Protein AF-A0A397BB86-F1 (afdb_monomer_lite)

Structure (mmCIF, N/CA/C/O backbone):
data_AF-A0A397BB86-F1
#
_entry.id   AF-A0A397BB86-F1
#
loop_
_atom_site.group_PDB
_atom_site.id
_atom_site.type_symbol
_atom_site.label_atom_id
_atom_site.label_alt_id
_atom_site.label_comp_id
_atom_site.label_asym_id
_atom_site.label_entity_id
_atom_site.label_seq_id
_atom_site.pdbx_PDB_ins_code
_atom_site.Cartn_x
_atom_site.Cartn_y
_atom_site.Cartn_z
_atom_site.occupancy
_atom_site.B_iso_or_equiv
_atom_site.auth_seq_id
_atom_site.auth_comp_id
_atom_site.auth_asym_id
_atom_site.auth_atom_id
_atom_site.pdbx_PDB_model_num
ATOM 1 N N . MET A 1 1 ? 44.574 -25.340 -73.196 1.00 42.59 1 MET A N 1
ATOM 2 C CA . MET A 1 1 ? 44.437 -25.210 -71.730 1.00 42.59 1 MET A CA 1
ATOM 3 C C . MET A 1 1 ? 42.961 -25.034 -71.406 1.00 42.59 1 MET A C 1
ATOM 5 O O . MET A 1 1 ? 42.407 -23.992 -71.720 1.00 42.59 1 MET A O 1
ATOM 9 N N . TYR A 1 2 ? 42.306 -26.073 -70.888 1.00 36.84 2 TYR A N 1
ATOM 10 C CA . TYR A 1 2 ? 40.898 -26.027 -70.477 1.00 36.84 2 TYR A CA 1
ATOM 11 C C . TYR A 1 2 ? 40.820 -25.568 -69.016 1.00 36.84 2 TYR A C 1
ATOM 13 O O . TYR A 1 2 ? 41.319 -26.263 -68.137 1.00 36.84 2 TYR A O 1
ATOM 21 N N . THR A 1 3 ? 40.206 -24.417 -68.745 1.00 44.78 3 THR A N 1
ATOM 22 C CA . THR A 1 3 ? 39.906 -23.961 -67.380 1.00 44.78 3 THR A CA 1
ATOM 23 C C . THR A 1 3 ? 38.443 -24.267 -67.056 1.00 44.78 3 THR A C 1
ATOM 25 O O . THR A 1 3 ? 37.515 -23.666 -67.595 1.00 44.78 3 THR A O 1
ATOM 28 N N . ALA A 1 4 ? 38.221 -25.256 -66.189 1.00 43.72 4 ALA A N 1
ATOM 29 C CA . ALA A 1 4 ? 36.898 -25.602 -65.682 1.00 43.72 4 ALA A CA 1
ATOM 30 C C . ALA A 1 4 ? 36.448 -24.569 -64.633 1.00 43.72 4 ALA A C 1
ATOM 32 O O . ALA A 1 4 ? 37.159 -24.309 -63.664 1.00 43.72 4 ALA A O 1
ATOM 33 N N . LYS A 1 5 ? 35.259 -23.982 -64.815 1.00 49.78 5 LYS A N 1
ATOM 34 C CA . LYS A 1 5 ? 34.621 -23.120 -63.806 1.00 49.78 5 LYS A CA 1
ATOM 35 C C . LYS A 1 5 ? 34.017 -23.986 -62.687 1.00 49.78 5 LYS A C 1
ATOM 37 O O . LYS A 1 5 ? 33.383 -24.998 -63.002 1.00 49.78 5 LYS A O 1
ATOM 42 N N . PRO A 1 6 ? 34.152 -23.609 -61.404 1.00 44.03 6 PRO A N 1
ATOM 43 C CA . PRO A 1 6 ? 33.577 -24.379 -60.310 1.00 44.03 6 PRO A CA 1
ATOM 44 C C . PRO A 1 6 ? 32.048 -24.243 -60.308 1.00 44.03 6 PRO A C 1
ATOM 46 O O . PRO A 1 6 ? 31.503 -23.140 -60.342 1.00 44.03 6 PRO A O 1
ATOM 49 N N . LYS A 1 7 ? 31.347 -25.382 -60.276 1.00 45.34 7 LYS A N 1
ATOM 50 C CA . LYS A 1 7 ? 29.895 -25.450 -60.073 1.00 45.34 7 LYS A CA 1
ATOM 51 C C . LYS A 1 7 ? 29.595 -25.142 -58.608 1.00 45.34 7 LYS A C 1
ATOM 53 O O . LYS A 1 7 ? 29.830 -25.979 -57.741 1.00 45.34 7 LYS A O 1
ATOM 58 N N . THR A 1 8 ? 29.051 -23.963 -58.336 1.00 48.56 8 THR A N 1
ATOM 59 C CA . THR A 1 8 ? 28.460 -23.617 -57.042 1.00 48.56 8 THR A CA 1
ATOM 60 C C . THR A 1 8 ? 27.255 -24.524 -56.798 1.00 48.56 8 THR A C 1
ATOM 62 O O . THR A 1 8 ? 26.220 -24.426 -57.456 1.00 48.56 8 THR A O 1
ATOM 65 N N . THR A 1 9 ? 27.405 -25.470 -55.879 1.00 45.84 9 THR A N 1
ATOM 66 C CA . THR A 1 9 ? 26.379 -26.437 -55.498 1.00 45.84 9 THR A CA 1
ATOM 67 C C . THR A 1 9 ? 25.224 -25.720 -54.794 1.00 45.84 9 THR A C 1
ATOM 69 O O . THR A 1 9 ? 25.361 -25.244 -53.669 1.00 45.84 9 THR A O 1
ATOM 72 N N . LEU A 1 10 ? 24.045 -25.718 -55.423 1.00 49.28 10 LEU A N 1
ATOM 73 C CA . LEU A 1 10 ? 22.768 -25.224 -54.874 1.00 49.28 10 LEU A CA 1
ATOM 74 C C . LEU A 1 10 ? 22.365 -25.878 -53.531 1.00 49.28 10 LEU A C 1
ATOM 76 O O . LEU A 1 10 ? 21.485 -25.374 -52.840 1.00 49.28 10 LEU A O 1
ATOM 80 N N . LYS A 1 11 ? 23.046 -26.955 -53.117 1.00 44.28 11 LYS A N 1
ATOM 81 C CA . LYS A 1 11 ? 22.874 -27.608 -51.809 1.00 44.28 11 LYS A CA 1
ATOM 82 C C . LYS A 1 11 ? 23.417 -26.801 -50.622 1.00 44.28 11 LYS A C 1
ATOM 84 O O . LYS A 1 11 ? 22.977 -27.039 -49.505 1.00 44.28 11 LYS A O 1
ATOM 89 N N . ALA A 1 12 ? 24.319 -25.838 -50.831 1.00 43.50 12 ALA A N 1
ATOM 90 C CA . ALA A 1 12 ? 24.853 -25.019 -49.735 1.00 43.50 12 ALA A CA 1
ATOM 91 C C . ALA A 1 12 ? 23.898 -23.893 -49.295 1.00 43.50 12 ALA A C 1
ATOM 93 O O . ALA A 1 12 ? 24.004 -23.403 -48.175 1.00 43.50 12 ALA A O 1
ATOM 94 N N . LYS A 1 13 ? 22.934 -23.503 -50.143 1.00 41.81 13 LYS A N 1
ATOM 95 C CA . LYS A 1 13 ? 21.997 -22.406 -49.846 1.00 41.81 13 LYS A CA 1
ATOM 96 C C . LYS A 1 13 ? 20.722 -22.863 -49.122 1.00 41.81 13 LYS A C 1
ATOM 98 O O . LYS A 1 13 ? 20.040 -22.041 -48.534 1.00 41.81 13 LYS A O 1
ATOM 103 N N . GLN A 1 14 ? 20.426 -24.166 -49.109 1.00 43.59 14 GLN A N 1
ATOM 104 C CA . GLN A 1 14 ? 19.263 -24.732 -48.404 1.00 43.59 14 GLN A CA 1
ATOM 105 C C . GLN A 1 14 ? 19.562 -25.184 -46.963 1.00 43.59 14 GLN A C 1
ATOM 107 O O . GLN A 1 14 ? 18.646 -25.575 -46.249 1.00 43.59 14 GLN A O 1
ATOM 112 N N . ALA A 1 15 ? 20.816 -25.096 -46.506 1.00 43.72 15 ALA A N 1
ATOM 113 C CA . ALA A 1 15 ? 21.206 -25.457 -45.139 1.00 43.72 15 ALA A CA 1
ATOM 114 C C . ALA A 1 15 ? 21.303 -24.256 -44.173 1.00 43.72 15 ALA A C 1
ATOM 116 O O . ALA A 1 15 ? 21.580 -24.453 -42.995 1.00 43.72 15 ALA A O 1
ATOM 117 N N . GLN A 1 16 ? 21.072 -23.021 -44.641 1.00 44.22 16 GLN A N 1
ATOM 118 C CA . GLN A 1 16 ? 21.147 -21.811 -43.803 1.00 44.22 16 GLN A CA 1
ATOM 119 C C . GLN A 1 16 ? 19.784 -21.228 -43.386 1.00 44.22 16 GLN A C 1
ATOM 121 O O . GLN A 1 16 ? 19.751 -20.376 -42.505 1.00 44.22 16 GLN A O 1
ATOM 126 N N . ASP A 1 17 ? 18.662 -21.731 -43.913 1.00 46.12 17 ASP A N 1
ATOM 127 C CA . ASP A 1 17 ? 17.316 -21.259 -43.530 1.00 46.12 17 ASP A CA 1
ATOM 128 C C . ASP A 1 17 ? 16.639 -22.096 -42.425 1.00 46.12 17 ASP A C 1
ATOM 130 O O . ASP A 1 17 ? 15.528 -21.790 -41.994 1.00 46.12 17 ASP A O 1
ATOM 134 N N . ALA A 1 18 ? 17.310 -23.125 -41.900 1.00 46.81 18 ALA A N 1
ATOM 135 C CA . ALA A 1 18 ? 16.743 -24.053 -40.919 1.00 46.81 18 ALA A CA 1
ATOM 136 C C . ALA A 1 18 ? 17.468 -24.020 -39.563 1.00 46.81 18 ALA A C 1
ATOM 138 O O . ALA A 1 18 ? 17.814 -25.059 -39.016 1.00 46.81 18 ALA A O 1
ATOM 139 N N . ALA A 1 19 ? 17.699 -22.830 -39.001 1.00 47.78 19 ALA A N 1
ATOM 140 C CA . ALA A 1 19 ? 18.031 -22.686 -37.578 1.00 47.78 19 ALA A CA 1
ATOM 141 C C . ALA A 1 19 ? 17.714 -21.282 -37.033 1.00 47.78 19 ALA A C 1
ATOM 143 O O . ALA A 1 19 ? 18.509 -20.688 -36.309 1.00 47.78 19 ALA A O 1
ATOM 144 N N . LYS A 1 20 ? 16.521 -20.736 -37.313 1.00 48.28 20 LYS A N 1
ATOM 145 C CA . LYS A 1 20 ? 15.949 -19.751 -36.382 1.00 48.28 20 LYS A CA 1
ATOM 146 C C . LYS A 1 20 ? 15.521 -20.522 -35.138 1.00 48.28 20 LYS A C 1
ATOM 148 O O . LYS A 1 20 ? 14.377 -20.960 -35.040 1.00 48.28 20 LYS A O 1
ATOM 153 N N . VAL A 1 21 ? 16.453 -20.726 -34.205 1.00 51.69 21 VAL A N 1
ATOM 154 C CA . VAL A 1 21 ? 16.103 -21.082 -32.829 1.00 51.69 21 VAL A CA 1
ATOM 155 C C . VAL A 1 21 ? 15.110 -20.014 -32.389 1.00 51.69 21 VAL A C 1
ATOM 157 O O . VAL A 1 21 ? 15.467 -18.842 -32.279 1.00 51.69 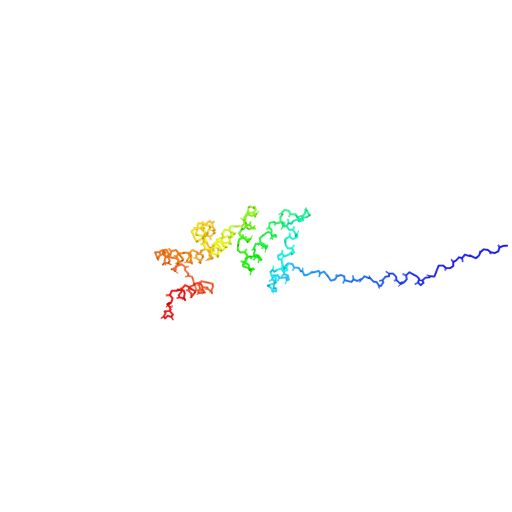21 VAL A O 1
ATOM 160 N N . LYS A 1 22 ? 13.835 -20.387 -32.234 1.00 52.50 22 LYS A N 1
ATOM 161 C CA . LYS A 1 22 ? 12.849 -19.523 -31.588 1.00 52.50 22 LYS A CA 1
ATOM 162 C C . LYS A 1 22 ? 13.363 -19.318 -30.171 1.00 52.50 22 LYS A C 1
ATOM 164 O O . LYS A 1 22 ? 13.133 -20.164 -29.311 1.00 52.50 22 LYS A O 1
ATOM 169 N N . VAL A 1 23 ? 14.104 -18.235 -29.947 1.00 56.56 23 VAL A N 1
ATOM 170 C CA . VAL A 1 23 ? 14.410 -17.760 -28.604 1.00 56.56 23 VAL A CA 1
ATOM 171 C C . VAL A 1 23 ? 13.047 -17.557 -27.963 1.00 56.56 23 VAL A C 1
ATOM 173 O O . VAL A 1 23 ? 12.282 -16.691 -28.392 1.00 56.56 23 VAL A O 1
ATOM 176 N N . LYS A 1 24 ? 12.679 -18.438 -27.026 1.00 60.72 24 LYS A N 1
ATOM 177 C CA . LYS A 1 24 ? 11.479 -18.233 -26.219 1.00 60.72 24 LYS A CA 1
ATOM 178 C C . LYS A 1 24 ? 11.674 -16.879 -25.555 1.00 60.72 24 LYS A C 1
ATOM 180 O O . LYS A 1 24 ? 12.615 -16.708 -24.783 1.00 60.72 24 LYS A O 1
ATOM 185 N N . LYS A 1 25 ? 10.834 -15.912 -25.924 1.00 75.56 25 LYS A N 1
ATOM 186 C CA . LYS A 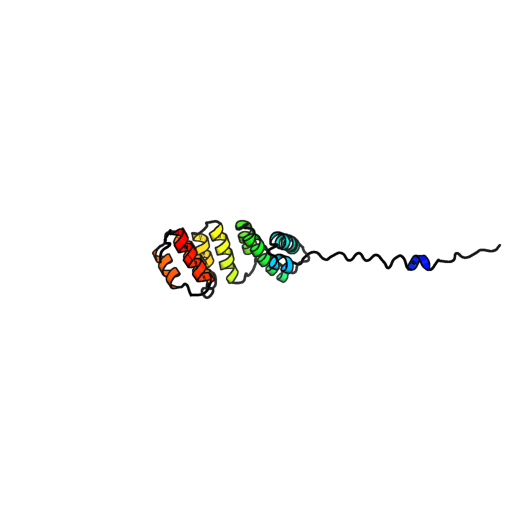1 25 ? 10.785 -14.623 -25.240 1.00 75.56 25 LYS A CA 1
ATOM 187 C C . LYS A 1 25 ? 10.551 -14.941 -23.758 1.00 75.56 25 LYS A C 1
ATOM 189 O O . LYS A 1 25 ? 9.719 -15.800 -23.459 1.00 75.56 25 LYS A O 1
ATOM 194 N N . GLY A 1 26 ? 11.358 -14.357 -22.871 1.00 81.81 26 GLY A N 1
ATOM 195 C CA . GLY A 1 26 ? 11.173 -14.515 -21.425 1.00 81.81 26 GLY A CA 1
ATOM 196 C C . GLY A 1 26 ? 9.764 -14.077 -20.997 1.00 81.81 26 GLY A C 1
ATOM 197 O O . GLY A 1 26 ? 9.080 -13.425 -21.794 1.00 81.81 26 GLY A O 1
ATOM 198 N N . PRO A 1 27 ? 9.318 -14.442 -19.781 1.00 91.88 27 PRO A N 1
ATOM 199 C CA . PRO A 1 27 ? 7.985 -14.076 -19.310 1.00 91.88 27 PRO A CA 1
ATOM 200 C C . PRO A 1 27 ? 7.811 -12.553 -19.278 1.00 91.88 27 PRO A C 1
ATOM 202 O O . PRO A 1 27 ? 8.779 -11.823 -19.051 1.00 91.88 27 PRO A O 1
ATOM 205 N N . SER A 1 28 ? 6.588 -12.073 -19.503 1.00 94.62 28 SER A N 1
ATOM 206 C CA . SER A 1 28 ? 6.270 -10.648 -19.334 1.00 94.62 28 SER A CA 1
ATOM 207 C C . SER A 1 28 ? 6.059 -10.285 -17.858 1.00 94.62 28 SER A C 1
ATOM 209 O O . SER A 1 28 ? 5.865 -11.159 -17.008 1.00 94.62 28 SER A O 1
ATOM 211 N N . VAL A 1 29 ? 6.064 -8.985 -17.541 1.00 95.94 29 VAL A N 1
ATOM 212 C CA . VAL A 1 29 ? 5.756 -8.503 -16.183 1.00 95.94 29 VAL A CA 1
ATOM 213 C C . VAL A 1 29 ? 4.344 -8.931 -15.780 1.00 95.94 29 VAL A C 1
ATOM 215 O O . VAL A 1 29 ? 4.145 -9.449 -14.685 1.00 95.94 29 VAL A O 1
ATOM 218 N N . GLU A 1 30 ? 3.375 -8.785 -16.680 1.00 96.44 30 GLU A N 1
ATOM 219 C CA . GLU A 1 30 ? 1.974 -9.154 -16.471 1.00 96.44 30 GLU A CA 1
ATOM 220 C C . GLU A 1 30 ? 1.820 -10.658 -16.226 1.00 96.44 30 GLU A C 1
ATOM 222 O O . GLU A 1 30 ? 1.097 -11.063 -15.318 1.00 96.44 30 GLU A O 1
ATOM 227 N N . GLU A 1 31 ? 2.534 -11.498 -16.984 1.00 97.06 31 GLU A N 1
ATOM 228 C CA . GLU A 1 31 ? 2.541 -12.952 -16.787 1.00 97.06 31 GLU A CA 1
ATOM 229 C C . GLU A 1 31 ? 3.153 -13.351 -15.440 1.00 97.06 31 GLU A C 1
ATOM 231 O O . GLU A 1 31 ? 2.702 -14.307 -14.802 1.00 97.06 31 GLU A O 1
ATOM 236 N N . CYS A 1 32 ? 4.194 -12.647 -14.992 1.00 97.81 32 CYS A N 1
ATOM 237 C CA . CYS A 1 32 ? 4.770 -12.845 -13.668 1.00 97.81 32 CYS A CA 1
ATOM 238 C C . CYS A 1 32 ? 3.783 -12.427 -12.568 1.00 97.81 32 CYS A C 1
ATOM 240 O O . CYS A 1 32 ? 3.483 -13.237 -11.690 1.00 97.81 32 CYS A O 1
ATOM 242 N N . VAL A 1 33 ? 3.193 -11.230 -12.650 1.00 97.31 33 VAL A N 1
ATOM 243 C CA . VAL A 1 33 ? 2.214 -10.733 -11.666 1.00 97.31 33 VAL A CA 1
ATOM 244 C C . VAL A 1 33 ? 0.975 -11.632 -11.598 1.00 97.31 33 VAL A C 1
ATOM 246 O O . VAL A 1 33 ? 0.556 -12.008 -10.503 1.00 97.31 33 VAL A O 1
ATOM 249 N N . ALA A 1 34 ? 0.429 -12.062 -12.740 1.00 97.19 34 ALA A N 1
ATOM 250 C CA . ALA A 1 34 ? -0.731 -12.955 -12.794 1.00 97.19 34 ALA A CA 1
ATOM 251 C C . ALA A 1 34 ? -0.472 -14.303 -12.097 1.00 97.19 34 ALA A C 1
ATOM 253 O O . ALA A 1 34 ? -1.370 -14.872 -11.476 1.00 97.19 34 ALA A O 1
ATOM 254 N N . ARG A 1 35 ? 0.771 -14.797 -12.153 1.00 97.25 35 ARG A N 1
ATOM 255 C CA . ARG A 1 35 ? 1.213 -16.026 -11.473 1.00 97.25 35 ARG A CA 1
ATOM 256 C C . ARG A 1 35 ? 1.734 -15.784 -10.053 1.00 97.25 35 ARG A C 1
ATOM 258 O O . ARG A 1 35 ? 2.192 -16.733 -9.423 1.00 97.25 35 ARG A O 1
ATOM 265 N N . ARG A 1 36 ? 1.665 -14.544 -9.547 1.00 97.75 36 ARG A N 1
ATOM 266 C CA . ARG A 1 36 ? 2.255 -14.104 -8.266 1.00 97.75 36 ARG A CA 1
ATOM 267 C C . ARG A 1 36 ? 3.767 -14.345 -8.170 1.00 97.75 36 ARG A C 1
ATOM 269 O O . ARG A 1 36 ? 4.322 -14.439 -7.079 1.00 97.75 36 ARG A O 1
ATOM 276 N N . ASP A 1 37 ? 4.439 -14.420 -9.312 1.00 98.12 37 ASP A N 1
ATOM 277 C CA . ASP A 1 37 ? 5.894 -14.463 -9.428 1.00 98.12 37 ASP A CA 1
ATOM 278 C C . ASP A 1 37 ? 6.453 -13.037 -9.314 1.00 98.12 37 ASP A C 1
ATOM 280 O O . ASP A 1 37 ? 6.918 -12.426 -10.279 1.00 98.12 37 ASP A O 1
ATOM 284 N N . PHE A 1 38 ? 6.343 -12.466 -8.113 1.00 98.44 38 PHE A N 1
ATOM 285 C CA . PHE A 1 38 ? 6.772 -11.092 -7.848 1.00 98.44 38 PHE A CA 1
ATOM 286 C C . PHE A 1 38 ? 8.292 -10.928 -7.944 1.00 98.44 38 PHE A C 1
ATOM 288 O O . PHE A 1 38 ? 8.760 -9.848 -8.288 1.00 98.44 38 PHE A O 1
ATOM 295 N N . THR A 1 39 ? 9.065 -11.994 -7.712 1.00 98.38 39 THR A N 1
ATOM 296 C CA . THR A 1 39 ? 10.523 -11.996 -7.901 1.00 98.38 39 THR A CA 1
ATOM 297 C C . THR A 1 39 ? 10.885 -11.850 -9.378 1.00 98.38 39 THR A C 1
ATOM 299 O O . THR A 1 39 ? 11.726 -11.016 -9.725 1.00 98.38 39 THR A O 1
ATOM 302 N N . GLY A 1 40 ? 10.234 -12.615 -10.263 1.00 97.94 40 GLY A N 1
ATOM 303 C CA . GLY A 1 40 ? 10.423 -12.494 -11.707 1.00 97.94 40 GLY A CA 1
ATOM 304 C C . GLY A 1 40 ? 9.995 -11.121 -12.229 1.00 97.94 40 GLY A C 1
ATOM 305 O O . GLY A 1 40 ? 10.768 -10.463 -12.926 1.00 97.94 40 GLY A O 1
ATOM 306 N N . ALA A 1 41 ? 8.813 -10.643 -11.820 1.00 98.38 41 ALA A N 1
ATOM 307 C CA . ALA A 1 41 ? 8.319 -9.315 -12.193 1.00 98.38 41 ALA A CA 1
ATOM 308 C C . ALA A 1 41 ? 9.266 -8.196 -11.729 1.00 98.38 41 ALA A C 1
ATOM 310 O O . ALA A 1 41 ? 9.651 -7.350 -12.536 1.00 98.38 41 ALA A O 1
ATOM 311 N N . ALA A 1 42 ? 9.694 -8.219 -10.461 1.00 98.31 42 ALA A N 1
ATOM 312 C CA . ALA A 1 42 ? 10.628 -7.238 -9.915 1.00 98.31 42 ALA A CA 1
ATOM 313 C C . ALA A 1 42 ? 11.954 -7.228 -10.683 1.00 98.31 42 ALA A C 1
ATOM 315 O O . ALA A 1 42 ? 12.450 -6.158 -11.008 1.00 98.31 42 ALA A O 1
ATOM 316 N N . THR A 1 43 ? 12.494 -8.395 -11.043 1.00 97.62 43 THR A N 1
ATOM 317 C CA . THR A 1 43 ? 13.757 -8.491 -11.797 1.00 97.62 43 THR A CA 1
ATOM 318 C C . THR A 1 43 ? 13.664 -7.792 -13.158 1.00 97.62 43 THR A C 1
ATOM 320 O O . THR A 1 43 ? 14.557 -7.034 -13.537 1.00 97.62 43 THR A O 1
ATOM 323 N N . ILE A 1 44 ? 12.565 -8.013 -13.888 1.00 96.44 44 ILE A N 1
ATOM 324 C CA . ILE A 1 44 ? 12.325 -7.372 -15.190 1.00 96.44 44 ILE A CA 1
ATOM 325 C C . ILE A 1 44 ? 12.157 -5.857 -15.013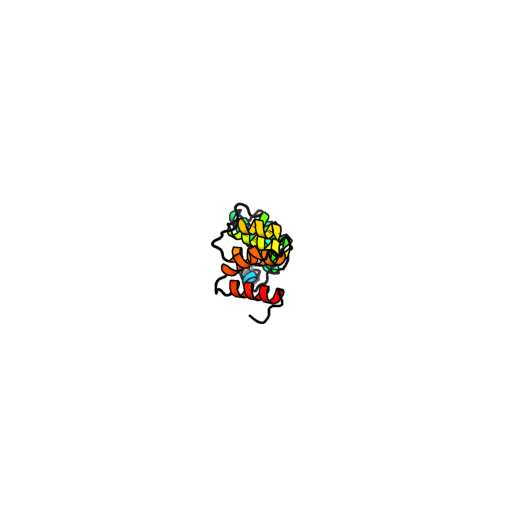 1.00 96.44 44 ILE A C 1
ATOM 327 O O . ILE A 1 44 ? 12.744 -5.068 -15.752 1.00 96.44 44 ILE A O 1
ATOM 331 N N . LEU A 1 45 ? 11.382 -5.439 -14.011 1.00 97.31 45 LEU A N 1
ATOM 332 C CA . LEU A 1 45 ? 11.108 -4.029 -13.743 1.00 97.31 45 LEU A CA 1
ATOM 333 C C . LEU A 1 45 ? 12.352 -3.268 -13.267 1.00 97.31 45 LEU A C 1
ATOM 335 O O . LEU A 1 45 ? 12.576 -2.151 -13.723 1.00 97.31 45 LEU A O 1
ATOM 339 N N . GLU A 1 46 ? 13.194 -3.865 -12.420 1.00 97.00 46 GLU A N 1
ATOM 340 C CA . GLU A 1 46 ? 14.480 -3.291 -12.000 1.00 97.00 46 GLU A CA 1
ATOM 341 C C . GLU A 1 46 ? 15.384 -3.013 -13.205 1.00 97.00 46 GLU A C 1
ATOM 343 O O . GLU A 1 46 ? 16.021 -1.959 -13.267 1.00 97.00 46 GLU A O 1
ATOM 348 N N . PHE A 1 47 ? 15.430 -3.938 -14.170 1.00 95.62 47 PHE A N 1
ATOM 349 C CA . PHE A 1 47 ? 16.167 -3.739 -15.415 1.00 95.62 47 PHE A CA 1
ATOM 350 C C . PHE A 1 47 ? 15.576 -2.584 -16.231 1.00 95.62 47 PHE A C 1
ATOM 352 O O . PHE A 1 47 ? 16.308 -1.680 -16.633 1.00 95.62 47 PHE A O 1
ATOM 359 N N . ASN A 1 48 ? 14.252 -2.563 -16.411 1.00 94.62 48 ASN A N 1
ATOM 360 C CA . ASN A 1 48 ? 13.584 -1.508 -17.170 1.00 94.62 48 ASN A CA 1
ATOM 361 C C . ASN A 1 48 ? 13.785 -0.122 -16.531 1.00 94.62 48 ASN A C 1
ATOM 363 O O . ASN A 1 48 ? 14.071 0.839 -17.235 1.00 94.62 48 ASN A O 1
ATOM 367 N N . VAL A 1 49 ? 13.687 0.009 -15.205 1.00 94.81 49 VAL A N 1
ATOM 368 C CA . VAL A 1 49 ? 13.854 1.295 -14.495 1.00 94.81 49 VAL A CA 1
ATOM 369 C C . VAL A 1 49 ? 15.274 1.861 -14.635 1.00 94.81 49 VAL A C 1
ATOM 371 O O . VAL A 1 49 ? 15.443 3.085 -14.652 1.00 94.81 49 VAL A O 1
ATOM 374 N N . LYS A 1 50 ? 16.283 0.983 -14.734 1.00 93.62 50 LYS A N 1
ATOM 375 C CA . LYS A 1 50 ? 17.704 1.343 -14.879 1.00 93.62 50 LYS A CA 1
ATOM 376 C C . LYS A 1 50 ? 18.143 1.574 -16.325 1.00 93.62 50 LYS A C 1
ATOM 378 O O . LYS A 1 50 ? 19.215 2.129 -16.529 1.00 93.62 50 LYS A O 1
ATOM 383 N N . SER A 1 51 ? 17.367 1.121 -17.305 1.00 92.75 51 SER A N 1
ATOM 384 C CA . SER A 1 51 ? 17.690 1.299 -18.720 1.00 92.75 51 SER A CA 1
ATOM 385 C C . SER A 1 51 ? 17.473 2.750 -19.156 1.00 92.75 51 SER A C 1
ATOM 387 O O . SER A 1 51 ? 16.402 3.315 -18.922 1.00 92.75 51 SER A O 1
ATOM 389 N N . ASP A 1 52 ? 18.466 3.323 -19.840 1.00 88.50 52 ASP A N 1
ATOM 390 C CA . ASP A 1 52 ? 18.384 4.667 -20.432 1.00 88.50 52 ASP A CA 1
ATOM 391 C C . ASP A 1 52 ? 17.375 4.742 -21.596 1.00 88.50 52 ASP A C 1
ATOM 393 O O . ASP A 1 52 ? 16.911 5.827 -21.945 1.00 88.50 52 ASP A O 1
ATOM 397 N N . ASP A 1 53 ? 16.986 3.594 -22.162 1.00 88.00 53 ASP A N 1
ATOM 398 C CA . ASP A 1 53 ? 16.023 3.501 -23.266 1.00 88.00 53 ASP A CA 1
ATOM 399 C C . ASP A 1 53 ? 14.557 3.571 -22.792 1.00 88.00 53 ASP A C 1
ATOM 401 O O . ASP A 1 53 ? 13.632 3.674 -23.605 1.00 88.00 53 ASP A O 1
ATOM 405 N N . THR A 1 54 ? 14.312 3.507 -21.480 1.00 87.88 54 THR A N 1
ATOM 406 C CA . THR A 1 54 ? 12.959 3.539 -20.916 1.00 87.88 54 THR A CA 1
ATOM 407 C C . THR A 1 54 ? 12.409 4.960 -20.916 1.00 87.88 54 THR A C 1
ATOM 409 O O . THR A 1 54 ? 12.947 5.862 -20.271 1.00 87.88 54 THR A O 1
ATOM 412 N N . LYS A 1 55 ? 11.273 5.156 -21.595 1.00 88.62 55 LYS A N 1
ATOM 413 C CA . LYS A 1 55 ? 10.569 6.444 -21.624 1.00 88.62 55 LYS A CA 1
ATOM 414 C C . LYS A 1 55 ? 10.163 6.878 -20.218 1.00 88.62 55 LYS A C 1
ATOM 416 O O . LYS A 1 55 ? 9.891 6.051 -19.349 1.00 88.62 55 LYS A O 1
ATOM 421 N N . VAL A 1 56 ? 10.070 8.187 -19.996 1.00 82.50 56 VAL A N 1
ATOM 422 C CA . VAL A 1 56 ? 9.740 8.752 -18.676 1.00 82.50 56 VAL A CA 1
ATOM 423 C C . VAL A 1 56 ? 8.363 8.286 -18.196 1.00 82.50 56 VAL A C 1
ATOM 425 O O . VAL A 1 56 ? 8.202 7.946 -17.022 1.00 82.50 56 VAL A O 1
ATOM 428 N N . GLU A 1 57 ? 7.387 8.224 -19.100 1.00 80.62 57 GLU A N 1
ATOM 429 C CA . GLU A 1 57 ? 6.028 7.760 -18.818 1.00 80.62 57 GLU A CA 1
ATOM 430 C C . GLU A 1 57 ? 6.023 6.282 -18.406 1.00 80.62 57 GLU A C 1
ATOM 432 O O . GLU A 1 57 ? 5.410 5.915 -17.399 1.00 80.62 57 GLU A O 1
ATOM 437 N N . ASP A 1 58 ? 6.787 5.452 -19.120 1.00 90.19 58 ASP A N 1
ATOM 438 C CA . ASP A 1 58 ? 6.938 4.027 -18.819 1.00 90.19 58 ASP A CA 1
ATOM 439 C C . ASP A 1 58 ? 7.670 3.828 -17.484 1.00 90.19 58 ASP A C 1
ATOM 441 O O . ASP A 1 58 ? 7.305 2.961 -16.691 1.00 90.19 58 ASP A O 1
ATOM 445 N N . LYS A 1 59 ? 8.657 4.681 -17.172 1.00 92.12 59 LYS A N 1
ATOM 446 C CA . LYS A 1 59 ? 9.405 4.632 -15.909 1.00 92.12 59 LYS A CA 1
ATOM 447 C C . LYS A 1 59 ? 8.500 4.844 -14.699 1.00 92.12 59 LYS A C 1
ATOM 449 O O . LYS A 1 59 ? 8.649 4.127 -13.712 1.00 92.12 59 LYS A O 1
ATOM 454 N N . ARG A 1 60 ? 7.539 5.775 -14.775 1.00 93.56 60 ARG A N 1
ATOM 455 C CA . ARG A 1 60 ? 6.538 5.971 -13.711 1.00 93.56 60 ARG A CA 1
ATOM 456 C C . ARG A 1 60 ? 5.759 4.681 -13.460 1.00 93.56 60 ARG A C 1
ATOM 458 O O . ARG A 1 60 ? 5.660 4.239 -12.319 1.00 93.56 60 ARG A O 1
ATOM 465 N N . MET A 1 61 ? 5.226 4.073 -14.520 1.00 94.50 61 MET A N 1
ATOM 466 C CA . MET A 1 61 ? 4.458 2.832 -14.411 1.00 94.50 61 MET A CA 1
ATOM 467 C C . MET A 1 61 ? 5.323 1.679 -13.882 1.00 94.50 61 MET A C 1
ATOM 469 O O . MET A 1 61 ? 4.878 0.924 -13.018 1.00 94.50 61 MET A O 1
ATOM 473 N N . HIS A 1 62 ? 6.571 1.567 -14.343 1.00 96.31 62 HIS A N 1
ATOM 474 C CA . HIS A 1 62 ? 7.499 0.544 -13.874 1.00 96.31 62 HIS A CA 1
ATOM 475 C C . HIS A 1 62 ? 7.828 0.685 -12.386 1.00 96.31 62 HIS A C 1
ATOM 477 O O . HIS A 1 62 ? 7.822 -0.321 -11.684 1.00 96.31 62 HIS A O 1
ATOM 483 N N . LEU A 1 63 ? 8.061 1.905 -11.887 1.00 97.69 63 LEU A N 1
ATOM 484 C CA . LEU A 1 63 ? 8.297 2.151 -10.460 1.00 97.69 63 LEU A CA 1
ATOM 485 C C . LEU A 1 63 ? 7.090 1.737 -9.608 1.00 97.69 63 LEU A C 1
ATOM 487 O O . LEU A 1 63 ? 7.262 1.060 -8.597 1.00 97.69 63 LEU A O 1
ATOM 491 N N . LEU A 1 64 ? 5.867 2.066 -10.040 1.00 97.56 64 LEU A N 1
ATOM 492 C CA . LEU A 1 64 ? 4.644 1.671 -9.329 1.00 97.56 64 LEU A CA 1
ATOM 493 C C . LEU A 1 64 ? 4.508 0.145 -9.227 1.00 97.56 64 LEU A C 1
ATOM 495 O O . LEU A 1 64 ? 4.270 -0.386 -8.142 1.00 97.56 64 LEU A O 1
ATOM 499 N N . TRP A 1 65 ? 4.711 -0.574 -10.334 1.00 97.94 65 TRP A N 1
ATOM 500 C CA . TRP A 1 65 ? 4.670 -2.039 -10.324 1.00 97.94 65 TRP A CA 1
ATOM 501 C C . TRP A 1 65 ? 5.844 -2.665 -9.574 1.00 97.94 65 TRP A C 1
ATOM 503 O O . TRP A 1 65 ? 5.681 -3.716 -8.954 1.00 97.94 65 TRP A O 1
ATOM 513 N N . LEU A 1 66 ? 7.016 -2.033 -9.593 1.00 98.56 66 LEU A N 1
ATOM 514 C CA . LEU A 1 66 ? 8.187 -2.514 -8.871 1.00 98.56 66 LEU A CA 1
ATOM 515 C C . LEU A 1 66 ? 7.962 -2.413 -7.361 1.00 98.56 66 LEU A C 1
ATOM 517 O O . LEU A 1 66 ? 8.168 -3.391 -6.642 1.00 98.56 66 LEU A O 1
ATOM 521 N N . ALA A 1 67 ? 7.453 -1.271 -6.897 1.00 98.69 67 ALA A N 1
ATOM 522 C CA . ALA A 1 67 ? 7.075 -1.066 -5.507 1.00 98.69 67 ALA A CA 1
ATOM 523 C C . ALA A 1 67 ? 5.984 -2.056 -5.064 1.00 98.69 67 ALA A C 1
ATOM 525 O O . ALA A 1 67 ? 6.093 -2.661 -3.996 1.00 98.69 67 ALA A O 1
ATOM 526 N N . TYR A 1 68 ? 4.979 -2.298 -5.914 1.00 98.56 68 TYR A N 1
ATOM 527 C CA . TYR A 1 68 ? 3.963 -3.331 -5.695 1.00 98.56 68 TYR A CA 1
ATOM 528 C C . TYR A 1 68 ? 4.585 -4.728 -5.532 1.00 98.56 68 TYR A C 1
ATOM 530 O O . TYR A 1 68 ? 4.261 -5.447 -4.584 1.00 98.56 68 TYR A O 1
ATOM 538 N N . CYS A 1 69 ? 5.529 -5.105 -6.400 1.00 98.75 69 CYS A N 1
ATOM 539 C CA . CYS A 1 69 ? 6.229 -6.385 -6.292 1.00 98.75 69 CYS A CA 1
ATOM 540 C C . CYS A 1 69 ? 7.043 -6.480 -4.994 1.00 98.75 69 CYS A C 1
ATOM 542 O O . CYS A 1 69 ? 6.931 -7.477 -4.284 1.00 98.75 69 CYS A O 1
ATOM 544 N N . TYR A 1 70 ? 7.812 -5.446 -4.633 1.00 98.88 70 TYR A N 1
ATOM 545 C CA . TYR A 1 70 ? 8.554 -5.428 -3.368 1.00 98.88 70 TYR A CA 1
ATOM 546 C C . TYR A 1 70 ? 7.644 -5.554 -2.153 1.00 98.88 70 TYR A C 1
ATOM 548 O O . TYR A 1 70 ? 7.973 -6.293 -1.225 1.00 98.88 70 TYR A O 1
ATOM 556 N N . PHE A 1 71 ? 6.491 -4.886 -2.165 1.00 98.81 71 PHE A N 1
ATOM 557 C CA . PHE A 1 71 ? 5.517 -4.997 -1.089 1.00 98.81 71 PHE A CA 1
ATOM 558 C C . PHE A 1 71 ? 5.037 -6.444 -0.925 1.00 98.81 71 PHE A C 1
ATOM 560 O O . PHE A 1 71 ? 5.068 -6.984 0.179 1.00 98.81 71 PHE A O 1
ATOM 567 N N . HIS A 1 72 ? 4.672 -7.110 -2.024 1.00 98.50 72 HIS A N 1
ATOM 568 C CA . HIS A 1 72 ? 4.220 -8.502 -1.993 1.00 98.50 72 HIS A CA 1
ATOM 569 C C . HIS A 1 72 ? 5.324 -9.525 -1.685 1.00 98.50 72 HIS A C 1
ATOM 571 O O . HIS A 1 72 ? 5.017 -10.631 -1.242 1.00 98.50 72 HIS A O 1
ATOM 577 N N . LEU A 1 73 ? 6.595 -9.156 -1.854 1.00 98.50 73 LEU A N 1
ATOM 578 C CA . LEU A 1 73 ? 7.754 -9.926 -1.386 1.00 98.50 73 LEU A CA 1
ATOM 579 C C . LEU A 1 73 ? 8.080 -9.685 0.101 1.00 98.50 73 LEU A C 1
ATOM 581 O O . LEU A 1 73 ? 9.010 -10.288 0.634 1.00 98.50 73 LEU A O 1
ATOM 585 N N . GLY A 1 74 ? 7.348 -8.796 0.781 1.00 98.38 74 GLY A N 1
ATOM 586 C CA . GLY A 1 74 ? 7.616 -8.403 2.166 1.00 98.38 74 GLY A CA 1
ATOM 587 C C . GLY A 1 74 ? 8.802 -7.445 2.323 1.00 98.38 74 GLY A C 1
ATOM 588 O O . GLY A 1 74 ? 9.269 -7.202 3.434 1.00 98.38 74 GLY A O 1
ATOM 589 N N . HIS A 1 75 ? 9.314 -6.881 1.228 1.00 98.56 75 HIS A N 1
ATOM 590 C CA . HIS A 1 75 ? 10.403 -5.905 1.226 1.00 98.56 75 HIS A CA 1
ATOM 591 C C . HIS A 1 75 ? 9.853 -4.483 1.398 1.00 98.56 75 HIS A C 1
ATOM 593 O O . HIS A 1 75 ? 10.015 -3.628 0.530 1.00 98.56 75 HIS A O 1
ATOM 599 N N . TYR A 1 76 ? 9.183 -4.228 2.524 1.00 98.75 76 TYR A N 1
ATOM 600 C CA . TYR A 1 76 ? 8.401 -3.004 2.738 1.00 98.75 76 TYR A CA 1
ATOM 601 C C . TYR A 1 76 ? 9.223 -1.713 2.670 1.00 98.75 76 TYR A C 1
ATOM 603 O O . TYR A 1 76 ? 8.733 -0.726 2.132 1.00 98.75 76 TYR A O 1
ATOM 611 N N . GLN A 1 77 ? 10.474 -1.721 3.148 1.00 98.75 77 GLN A N 1
ATOM 612 C CA . GLN A 1 77 ? 11.355 -0.552 3.029 1.00 98.75 77 GLN A CA 1
ATOM 613 C C . GLN A 1 77 ? 11.667 -0.247 1.561 1.00 98.75 77 GLN A C 1
ATOM 615 O O . GLN A 1 77 ? 11.438 0.866 1.110 1.00 98.75 77 GLN A O 1
ATOM 620 N N . ARG A 1 78 ? 12.074 -1.260 0.782 1.00 98.56 78 ARG A N 1
ATOM 621 C CA . ARG A 1 78 ? 12.339 -1.089 -0.657 1.00 98.56 78 ARG A CA 1
ATOM 622 C C . ARG A 1 78 ? 11.091 -0.634 -1.409 1.00 98.56 78 ARG A C 1
ATOM 624 O O . ARG A 1 78 ? 11.195 0.183 -2.317 1.00 98.56 78 ARG A O 1
ATOM 631 N N . ALA A 1 79 ? 9.919 -1.153 -1.044 1.00 98.81 79 ALA A N 1
ATOM 632 C CA . ALA A 1 79 ? 8.651 -0.721 -1.621 1.00 98.81 79 ALA A CA 1
ATOM 633 C C . ALA A 1 79 ? 8.376 0.763 -1.336 1.00 98.81 79 ALA A C 1
ATOM 635 O O . ALA A 1 79 ? 8.034 1.498 -2.258 1.00 98.81 79 ALA A O 1
ATOM 636 N N . LEU A 1 80 ? 8.568 1.203 -0.087 1.00 98.81 80 LEU A N 1
ATOM 637 C CA . LEU A 1 80 ? 8.406 2.600 0.311 1.00 98.81 80 LEU A CA 1
ATOM 638 C C . LEU A 1 80 ? 9.357 3.517 -0.465 1.00 98.81 80 LEU A C 1
ATOM 640 O O . LEU A 1 80 ? 8.880 4.458 -1.095 1.00 98.81 80 LEU A O 1
ATOM 644 N N . ASP A 1 81 ? 10.651 3.191 -0.490 1.00 98.69 81 ASP A N 1
ATOM 645 C CA . ASP A 1 81 ? 11.671 3.960 -1.215 1.00 98.69 81 ASP A CA 1
ATOM 646 C C . ASP A 1 81 ? 11.309 4.068 -2.709 1.00 98.69 81 ASP A C 1
ATOM 648 O O . ASP A 1 81 ? 11.334 5.144 -3.300 1.00 98.69 81 ASP A O 1
ATOM 652 N N . THR A 1 82 ? 10.860 2.963 -3.316 1.00 98.56 82 THR A N 1
ATOM 653 C CA . THR A 1 82 ? 10.474 2.939 -4.737 1.00 98.56 82 THR A CA 1
ATOM 654 C C . THR A 1 82 ? 9.229 3.788 -5.014 1.00 98.56 82 THR A C 1
ATOM 656 O O . THR A 1 82 ? 9.162 4.460 -6.041 1.00 98.56 82 THR A O 1
ATOM 659 N N . TYR A 1 83 ? 8.235 3.795 -4.116 1.00 98.44 83 TYR A N 1
ATOM 660 C CA . TYR A 1 83 ? 7.080 4.691 -4.242 1.00 98.44 83 TYR A CA 1
ATOM 661 C C . TYR A 1 83 ? 7.473 6.169 -4.101 1.00 98.44 83 TYR A C 1
ATOM 663 O O . TYR A 1 83 ? 6.841 7.021 -4.723 1.00 98.44 83 TYR A O 1
ATOM 671 N N . GLU A 1 84 ? 8.499 6.484 -3.309 1.00 97.56 84 GLU A N 1
ATOM 672 C CA . GLU A 1 84 ? 9.014 7.848 -3.120 1.00 97.56 84 GLU A CA 1
ATOM 673 C C . GLU A 1 84 ? 9.741 8.400 -4.348 1.00 97.56 84 GLU A C 1
ATOM 675 O O . GLU A 1 84 ? 9.726 9.608 -4.582 1.00 97.56 84 GLU A O 1
A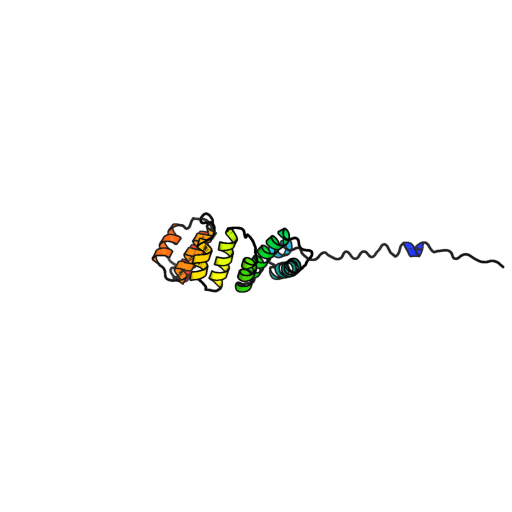TOM 680 N N . GLU A 1 85 ? 10.306 7.525 -5.180 1.00 96.50 85 GLU A N 1
ATOM 681 C CA . GLU A 1 85 ? 10.915 7.900 -6.460 1.00 96.50 85 GLU A CA 1
ATOM 682 C C . GLU A 1 85 ? 9.884 8.316 -7.528 1.00 96.50 85 GLU A C 1
ATOM 684 O O . GLU A 1 85 ? 10.232 8.936 -8.541 1.00 96.50 85 GLU A O 1
ATOM 689 N N . VAL A 1 86 ? 8.601 7.992 -7.333 1.00 95.38 86 VAL A N 1
ATOM 690 C CA . VAL A 1 86 ? 7.537 8.300 -8.294 1.00 95.38 86 VAL A CA 1
ATOM 691 C C . VAL A 1 86 ? 7.214 9.798 -8.267 1.00 95.38 86 VAL A C 1
ATOM 693 O O . VAL A 1 86 ? 6.561 10.296 -7.354 1.00 95.38 86 VAL A O 1
ATOM 696 N N . ARG A 1 87 ? 7.617 10.527 -9.315 1.00 92.81 87 ARG A N 1
ATOM 697 C CA . ARG A 1 87 ? 7.245 11.943 -9.513 1.00 92.81 87 ARG A CA 1
ATOM 698 C C . ARG A 1 87 ? 5.793 12.086 -9.964 1.00 92.81 87 ARG A C 1
ATOM 700 O O . ARG A 1 87 ? 5.369 11.344 -10.850 1.00 92.81 87 ARG A O 1
ATOM 707 N N . ASP A 1 88 ? 5.089 13.070 -9.405 1.00 92.00 88 ASP A N 1
ATOM 708 C CA . ASP A 1 88 ? 3.641 13.314 -9.545 1.00 92.00 88 ASP A CA 1
ATOM 709 C C . ASP A 1 88 ? 2.828 12.011 -9.449 1.00 92.00 88 ASP A C 1
ATOM 711 O O . ASP A 1 88 ? 2.208 11.575 -10.430 1.00 92.00 88 ASP A O 1
ATOM 715 N N . PRO A 1 89 ? 2.908 11.322 -8.297 1.00 93.00 89 PRO A N 1
ATOM 716 C CA . PRO A 1 89 ? 2.258 10.039 -8.136 1.00 93.00 89 PRO A CA 1
ATOM 717 C C . PRO A 1 89 ? 0.728 10.207 -8.135 1.00 93.00 89 PRO A C 1
ATOM 719 O O . PRO A 1 89 ? 0.224 11.228 -7.659 1.00 93.00 89 PRO A O 1
ATOM 722 N N . PRO A 1 90 ? -0.031 9.206 -8.620 1.00 94.69 90 PRO A N 1
ATOM 723 C CA . PRO A 1 90 ? -1.469 9.140 -8.375 1.00 94.69 90 PRO A CA 1
ATOM 724 C C . PRO A 1 90 ? -1.785 9.249 -6.877 1.00 94.69 90 PRO A C 1
ATOM 726 O O . PRO A 1 90 ? -1.014 8.762 -6.049 1.00 94.69 90 PRO A O 1
ATOM 729 N N . GLU A 1 91 ? -2.933 9.826 -6.520 1.00 95.94 91 GLU A N 1
ATOM 730 C CA . GLU A 1 91 ? -3.296 10.075 -5.114 1.00 95.94 91 GLU A CA 1
ATOM 731 C C . GLU A 1 91 ? -3.327 8.789 -4.260 1.00 95.94 91 GLU A C 1
ATOM 733 O O . GLU A 1 91 ? -2.997 8.813 -3.074 1.00 95.94 91 GLU A O 1
ATOM 738 N N . ASP A 1 92 ? -3.640 7.636 -4.859 1.00 96.50 92 ASP A N 1
ATOM 739 C CA . ASP A 1 92 ? -3.641 6.340 -4.165 1.00 96.50 92 ASP A CA 1
ATOM 740 C C . ASP A 1 92 ? -2.249 5.899 -3.680 1.00 96.50 92 ASP A C 1
ATOM 742 O O . ASP A 1 92 ? -2.142 5.104 -2.744 1.00 96.50 92 ASP A O 1
ATOM 746 N N . VAL A 1 93 ? -1.164 6.436 -4.251 1.00 98.06 93 VAL A N 1
ATOM 747 C CA . VAL A 1 93 ? 0.208 6.097 -3.835 1.00 98.06 93 VAL A CA 1
ATOM 748 C C . VAL A 1 93 ? 0.468 6.498 -2.386 1.00 98.06 93 VAL A C 1
ATOM 750 O O . VAL A 1 93 ? 1.204 5.795 -1.692 1.00 98.06 93 VAL A O 1
ATOM 753 N N . PHE A 1 94 ? -0.177 7.554 -1.878 1.00 98.50 94 PHE A N 1
ATOM 754 C CA . PHE A 1 94 ? -0.104 7.899 -0.454 1.00 98.50 94 PHE A CA 1
ATOM 755 C C . PHE A 1 94 ? -0.615 6.752 0.431 1.00 98.50 94 PHE A C 1
ATOM 757 O O . PHE A 1 94 ? -0.016 6.437 1.460 1.00 98.50 94 PHE A O 1
ATOM 764 N N . LEU A 1 95 ? -1.670 6.053 -0.000 1.00 98.75 95 LEU A N 1
ATOM 765 C CA . LEU A 1 95 ? -2.204 4.895 0.718 1.00 98.75 95 LEU A CA 1
ATOM 766 C C . LEU A 1 95 ? -1.256 3.693 0.624 1.00 98.75 95 LEU A C 1
ATOM 768 O O . LEU A 1 95 ? -1.056 2.990 1.613 1.00 98.75 95 LEU A O 1
ATOM 772 N N . PHE A 1 96 ? -0.613 3.474 -0.526 1.00 98.69 96 PHE A N 1
ATOM 773 C CA . PHE A 1 96 ? 0.358 2.385 -0.690 1.00 98.69 96 PHE A CA 1
ATOM 774 C C . PHE A 1 96 ? 1.626 2.602 0.149 1.00 98.69 96 PHE A C 1
ATOM 776 O O . PHE A 1 96 ? 2.118 1.663 0.782 1.00 98.69 96 PHE A O 1
ATOM 783 N N . ARG A 1 97 ? 2.117 3.844 0.235 1.00 98.75 97 ARG A N 1
ATOM 784 C CA . ARG A 1 97 ? 3.212 4.227 1.141 1.00 98.75 97 ARG A CA 1
ATOM 785 C C . ARG A 1 97 ? 2.818 4.019 2.599 1.00 98.75 97 ARG A C 1
ATOM 787 O O . ARG A 1 97 ? 3.585 3.421 3.351 1.00 98.75 97 ARG A O 1
ATOM 794 N N . ALA A 1 98 ? 1.606 4.418 2.980 1.00 98.81 98 ALA A N 1
ATOM 795 C CA . ALA A 1 98 ? 1.089 4.191 4.325 1.00 98.81 98 ALA A CA 1
ATOM 796 C C . ALA A 1 98 ? 0.989 2.693 4.677 1.00 98.81 98 ALA A C 1
ATOM 798 O O . ALA A 1 98 ? 1.343 2.311 5.792 1.00 98.81 98 ALA A O 1
ATOM 799 N N . CYS A 1 99 ? 0.606 1.824 3.731 1.00 98.75 99 CYS A N 1
ATOM 800 C CA . CYS A 1 99 ? 0.686 0.370 3.914 1.00 98.75 99 CYS A CA 1
ATOM 801 C C . CYS A 1 99 ? 2.123 -0.089 4.197 1.00 98.75 99 CYS A C 1
ATOM 803 O O . CYS A 1 99 ? 2.344 -0.857 5.131 1.00 98.75 99 CYS A O 1
ATOM 805 N N . CYS A 1 100 ? 3.110 0.391 3.432 1.00 98.88 100 CYS A N 1
ATOM 806 C CA . CYS A 1 100 ? 4.518 0.059 3.673 1.00 98.88 100 CYS A CA 1
ATOM 807 C C . CYS A 1 100 ? 4.954 0.495 5.081 1.00 98.88 100 CYS A C 1
ATOM 809 O O . CYS A 1 100 ? 5.494 -0.309 5.838 1.00 98.88 100 CYS A O 1
ATOM 811 N N . MET A 1 101 ? 4.647 1.738 5.464 1.00 98.88 101 MET A N 1
ATOM 812 C CA . MET A 1 101 ? 4.944 2.286 6.792 1.00 98.88 101 MET A CA 1
ATOM 813 C C . MET A 1 101 ? 4.278 1.486 7.919 1.00 98.88 101 MET A C 1
ATOM 815 O O . MET A 1 101 ? 4.908 1.239 8.945 1.00 98.88 101 MET A O 1
ATOM 819 N N . TYR A 1 102 ? 3.037 1.028 7.727 1.00 98.81 102 TYR A N 1
ATOM 820 C CA . TYR A 1 102 ? 2.341 0.182 8.697 1.00 98.81 102 TYR A CA 1
ATOM 821 C C . TYR A 1 102 ? 3.098 -1.127 8.957 1.00 98.81 102 TYR A C 1
ATOM 823 O O . TYR A 1 102 ? 3.335 -1.480 10.111 1.00 98.81 102 TYR A O 1
ATOM 831 N N . TYR A 1 103 ? 3.526 -1.827 7.901 1.00 98.56 103 TYR A N 1
ATOM 832 C CA . TYR A 1 103 ? 4.293 -3.070 8.046 1.00 98.56 103 TYR A CA 1
ATOM 833 C C . TYR A 1 103 ? 5.715 -2.847 8.583 1.00 98.56 103 TYR A C 1
ATOM 835 O O . TYR A 1 103 ? 6.275 -3.739 9.220 1.00 98.56 103 TYR A O 1
ATOM 843 N N . LEU A 1 104 ? 6.268 -1.646 8.401 1.00 98.62 104 LEU A N 1
ATOM 844 C CA . LEU A 1 104 ? 7.498 -1.184 9.053 1.00 98.62 104 LEU A CA 1
ATOM 845 C C . LEU A 1 104 ? 7.282 -0.731 10.508 1.00 98.62 104 LEU A C 1
ATOM 847 O O . LEU A 1 104 ? 8.236 -0.326 11.164 1.00 98.62 104 LEU A O 1
ATOM 851 N N . GLN A 1 105 ? 6.051 -0.814 11.026 1.00 98.44 105 GLN A N 1
ATOM 852 C CA . GLN A 1 105 ? 5.665 -0.429 12.391 1.00 98.44 105 GLN A CA 1
ATOM 853 C C . GLN A 1 105 ? 5.793 1.079 12.674 1.00 98.44 105 GLN A C 1
ATOM 855 O O . GLN A 1 105 ? 5.766 1.521 13.823 1.00 98.44 105 GLN A O 1
ATOM 860 N N . LEU A 1 106 ? 5.851 1.892 11.617 1.00 98.69 106 LEU A N 1
ATOM 861 C CA . LEU A 1 106 ? 5.865 3.354 11.660 1.00 98.69 106 LEU A CA 1
ATOM 862 C C . LEU A 1 106 ? 4.424 3.886 11.702 1.00 98.69 106 LEU A C 1
ATOM 864 O O . LEU A 1 106 ? 3.946 4.543 10.780 1.00 98.69 106 LEU A O 1
ATOM 868 N N . TYR A 1 107 ? 3.665 3.528 12.742 1.00 98.69 107 TYR A N 1
ATOM 869 C CA . TYR A 1 107 ? 2.207 3.729 12.761 1.00 98.69 107 TYR A CA 1
ATOM 870 C C . TYR A 1 107 ? 1.782 5.205 12.765 1.00 98.69 107 TYR A C 1
ATOM 872 O O . TYR A 1 107 ? 0.734 5.558 12.216 1.00 98.69 107 TYR A O 1
ATOM 880 N N . LYS A 1 108 ? 2.586 6.091 13.369 1.00 98.69 108 LYS A N 1
ATOM 881 C CA . LYS A 1 108 ? 2.297 7.535 13.393 1.00 98.69 108 LYS A CA 1
ATOM 882 C C . LYS A 1 108 ? 2.495 8.145 12.007 1.00 98.69 108 LYS A C 1
ATOM 884 O O . LYS A 1 108 ? 1.689 8.964 11.571 1.00 98.69 108 LYS A O 1
ATOM 889 N N . GLU A 1 109 ? 3.547 7.731 11.318 1.00 98.75 109 GLU A N 1
ATOM 890 C CA . GLU A 1 109 ? 3.891 8.124 9.957 1.00 98.75 109 GLU A CA 1
ATOM 891 C C . GLU A 1 109 ? 2.858 7.572 8.976 1.00 98.75 109 GLU A C 1
ATOM 893 O O . GLU A 1 109 ? 2.297 8.343 8.204 1.00 98.75 109 GLU A O 1
ATOM 898 N N . ALA A 1 110 ? 2.505 6.288 9.094 1.00 98.88 110 ALA A N 1
ATOM 899 C CA . ALA A 1 110 ? 1.463 5.646 8.296 1.00 98.88 110 ALA A CA 1
ATOM 900 C C . ALA A 1 110 ? 0.122 6.385 8.409 1.00 98.88 110 ALA A C 1
ATOM 902 O O . ALA A 1 110 ? -0.537 6.628 7.403 1.00 98.88 110 ALA A O 1
ATOM 903 N N . THR A 1 111 ? -0.253 6.813 9.620 1.00 98.69 111 THR A N 1
ATOM 904 C CA . THR A 1 111 ? -1.465 7.616 9.850 1.00 98.69 111 THR A CA 1
ATOM 905 C C . THR A 1 111 ? -1.405 8.949 9.101 1.00 98.69 111 THR A C 1
ATOM 907 O O . THR A 1 111 ? -2.347 9.308 8.396 1.00 98.69 111 THR A O 1
ATOM 910 N N . LYS A 1 112 ? -0.295 9.689 9.230 1.00 98.69 112 LYS A N 1
ATOM 911 C CA . LYS A 1 112 ? -0.107 10.981 8.549 1.00 98.69 112 LYS A CA 1
ATOM 912 C C . LYS A 1 112 ? -0.106 10.829 7.031 1.00 98.69 112 LYS A C 1
ATOM 914 O O . LYS A 1 112 ? -0.668 11.674 6.345 1.00 98.69 112 LYS A O 1
ATOM 919 N N . GLU A 1 113 ? 0.529 9.779 6.523 1.00 98.56 113 GLU A N 1
ATOM 920 C CA . GLU A 1 113 ? 0.629 9.514 5.091 1.00 98.56 113 GLU A CA 1
ATOM 921 C C . GLU A 1 113 ? -0.724 9.088 4.513 1.00 98.56 113 GLU A C 1
ATOM 923 O O . GLU A 1 113 ? -1.152 9.634 3.500 1.00 98.56 113 GLU A O 1
ATOM 928 N N . ALA A 1 114 ? -1.462 8.213 5.206 1.00 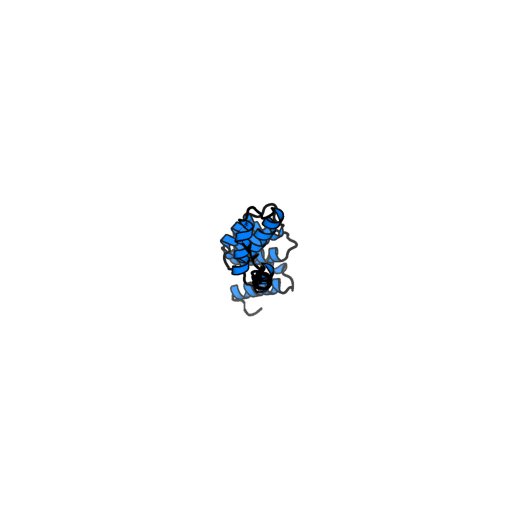98.62 114 ALA A N 1
ATOM 929 C CA . ALA A 1 114 ? -2.791 7.776 4.784 1.00 98.62 114 ALA A CA 1
ATOM 930 C C . ALA A 1 114 ? -3.769 8.951 4.638 1.00 98.62 114 ALA A C 1
ATOM 932 O O . ALA A 1 114 ? -4.546 8.981 3.686 1.00 98.62 114 ALA A O 1
ATOM 933 N N . LEU A 1 115 ? -3.702 9.943 5.535 1.00 98.31 115 LEU A N 1
ATOM 934 C CA . LEU A 1 115 ? -4.545 11.146 5.496 1.00 98.31 115 LEU A CA 1
ATOM 935 C C . LEU A 1 115 ? -4.280 12.062 4.288 1.00 98.31 115 LEU A C 1
ATOM 937 O O . LEU A 1 115 ? -5.109 12.923 4.009 1.00 98.31 115 LEU A O 1
ATOM 941 N N . LYS A 1 116 ? -3.159 11.890 3.573 1.00 98.00 116 LYS A N 1
ATOM 942 C CA . LYS A 1 116 ? -2.887 12.597 2.307 1.00 98.00 116 LYS A CA 1
ATOM 943 C C . LYS A 1 116 ? -3.575 11.940 1.109 1.00 98.00 116 LYS A C 1
ATOM 945 O O . LYS A 1 116 ? -3.738 12.590 0.083 1.00 98.00 116 LYS A O 1
ATOM 950 N N . GLY A 1 117 ? -3.930 10.660 1.223 1.00 97.19 117 GLY A N 1
ATOM 951 C CA . GLY A 1 117 ? -4.643 9.931 0.179 1.00 97.19 117 GLY A CA 1
ATOM 952 C C . GLY A 1 117 ? -6.131 10.295 0.104 1.00 97.19 117 GLY A C 1
ATOM 953 O O . GLY A 1 117 ? -6.659 10.987 0.981 1.00 97.19 117 GLY A O 1
ATOM 954 N N . PRO A 1 118 ? -6.837 9.801 -0.922 1.00 97.31 118 PRO A N 1
ATOM 955 C CA . PRO A 1 118 ? -8.242 10.119 -1.136 1.00 97.31 118 PRO A CA 1
ATOM 956 C C . PRO A 1 118 ? -9.120 9.491 -0.047 1.00 97.31 118 PRO A C 1
ATOM 958 O O . PRO A 1 118 ? -9.132 8.274 0.142 1.00 97.31 118 PRO A O 1
ATOM 961 N N . SER A 1 119 ? -9.914 10.314 0.644 1.00 95.56 119 SER A N 1
ATOM 962 C CA . SER A 1 119 ? -10.831 9.850 1.699 1.00 95.56 119 SER A CA 1
ATOM 963 C C . SER A 1 119 ? -12.010 9.026 1.184 1.00 95.56 119 SER A C 1
ATOM 965 O O . SER A 1 119 ? -12.645 8.307 1.953 1.00 95.56 119 SER A O 1
ATOM 967 N N . SER A 1 120 ? -12.285 9.095 -0.120 1.00 95.50 120 SER A N 1
ATOM 968 C CA . SER A 1 120 ? -13.256 8.243 -0.808 1.00 95.50 120 SER A CA 1
ATOM 969 C C . SER A 1 120 ? -12.770 6.803 -0.995 1.00 95.50 120 SER A C 1
ATOM 971 O O . SER A 1 120 ? -13.594 5.927 -1.253 1.00 95.50 120 SER A O 1
ATOM 973 N N . ASN A 1 121 ? -11.466 6.528 -0.862 1.00 97.06 121 ASN A N 1
ATOM 974 C CA . ASN A 1 121 ? -10.918 5.182 -0.993 1.00 97.06 121 ASN A CA 1
ATOM 975 C C . ASN A 1 121 ? -11.015 4.426 0.354 1.00 97.06 121 ASN A C 1
ATOM 977 O O . ASN A 1 121 ? -10.339 4.805 1.317 1.00 97.06 121 ASN A O 1
ATOM 981 N N . PRO A 1 122 ? -11.773 3.310 0.445 1.00 97.75 122 PRO A N 1
ATOM 982 C CA . PRO A 1 122 ? -11.947 2.560 1.696 1.00 97.75 122 PRO A CA 1
ATOM 983 C C . PRO A 1 122 ? -10.646 2.012 2.297 1.00 97.75 122 PRO A C 1
ATOM 985 O O . PRO A 1 122 ? -10.588 1.699 3.487 1.00 97.75 122 PRO A O 1
ATOM 988 N N . LEU A 1 123 ? -9.580 1.879 1.496 1.00 98.25 123 LEU A N 1
ATOM 989 C CA . LEU A 1 123 ? -8.261 1.501 2.005 1.00 98.25 123 LEU A CA 1
ATOM 990 C C . LEU A 1 123 ? -7.740 2.503 3.045 1.00 98.25 123 LEU A C 1
ATOM 992 O O . LEU A 1 123 ? -7.135 2.078 4.027 1.00 98.25 123 LEU A O 1
ATOM 996 N N . GLN A 1 124 ? -8.019 3.802 2.882 1.00 98.56 124 GLN A N 1
ATOM 997 C CA . GLN A 1 124 ? -7.612 4.814 3.856 1.00 98.56 124 GLN A CA 1
ATOM 998 C C . GLN A 1 124 ? -8.186 4.496 5.240 1.00 98.56 124 GLN A C 1
ATOM 1000 O O . GLN A 1 124 ? -7.437 4.429 6.215 1.00 98.56 124 GLN A O 1
ATOM 1005 N N . ASN A 1 125 ? -9.498 4.248 5.326 1.00 98.62 125 ASN A N 1
ATOM 1006 C CA . ASN A 1 125 ? -10.148 3.951 6.600 1.00 98.62 125 ASN A CA 1
ATOM 1007 C C . ASN A 1 125 ? -9.579 2.678 7.240 1.00 98.62 125 ASN A C 1
ATOM 1009 O O . ASN A 1 125 ? -9.298 2.683 8.433 1.00 98.62 125 ASN A O 1
ATOM 1013 N N . ARG A 1 126 ? -9.325 1.623 6.452 1.00 98.69 126 ARG A N 1
ATOM 1014 C CA . ARG A 1 126 ? -8.710 0.379 6.948 1.00 98.69 126 ARG A CA 1
ATOM 1015 C C . ARG A 1 126 ? -7.309 0.608 7.523 1.00 98.69 126 ARG A C 1
ATOM 1017 O O . ARG A 1 126 ? -7.015 0.117 8.610 1.00 98.69 126 ARG A O 1
ATOM 1024 N N . ILE A 1 127 ? -6.454 1.384 6.850 1.00 98.69 127 ILE A N 1
ATOM 1025 C CA . ILE A 1 127 ? -5.113 1.716 7.368 1.00 98.69 127 ILE A CA 1
ATOM 1026 C C . ILE A 1 127 ? -5.228 2.479 8.691 1.00 98.69 127 ILE A C 1
ATOM 1028 O O . ILE A 1 127 ? -4.562 2.128 9.666 1.00 98.69 127 ILE A O 1
ATOM 1032 N N . LEU A 1 128 ? -6.090 3.497 8.743 1.00 98.75 128 LEU A N 1
ATOM 1033 C CA . LEU A 1 128 ? -6.297 4.318 9.937 1.00 98.75 128 LEU A CA 1
ATOM 1034 C C . LEU A 1 128 ? -6.880 3.510 11.104 1.00 98.75 128 LEU A C 1
ATOM 1036 O O . LEU A 1 128 ? -6.419 3.654 12.235 1.00 98.75 128 LEU A O 1
ATOM 1040 N N . PHE A 1 129 ? -7.821 2.609 10.821 1.00 98.62 129 PHE A N 1
ATOM 1041 C CA . PHE A 1 129 ? -8.404 1.679 11.784 1.00 98.62 129 PHE A CA 1
ATOM 1042 C C . PHE A 1 129 ? -7.335 0.772 12.407 1.00 98.62 129 PHE A C 1
ATOM 1044 O O . PHE A 1 129 ? -7.194 0.706 13.630 1.00 98.62 129 PHE A O 1
ATOM 1051 N N . HIS A 1 130 ? -6.498 0.147 11.574 1.00 98.62 130 HIS A N 1
ATOM 1052 C CA . HIS A 1 130 ? -5.395 -0.683 12.055 1.00 98.62 130 HIS A CA 1
ATOM 1053 C C . HIS A 1 130 ? -4.318 0.121 12.802 1.00 98.62 130 HIS A C 1
ATOM 1055 O O . HIS A 1 130 ? -3.769 -0.379 13.786 1.00 98.62 130 HIS A O 1
ATOM 1061 N N . CYS A 1 131 ? -4.014 1.353 12.379 1.00 98.69 131 CYS A N 1
ATOM 1062 C CA . CYS A 1 131 ? -3.063 2.221 13.081 1.00 98.69 131 CYS A CA 1
ATOM 1063 C C . CYS A 1 131 ? -3.586 2.647 14.457 1.00 98.69 131 CYS A C 1
ATOM 1065 O O . CYS A 1 131 ? -2.829 2.593 15.423 1.00 98.69 131 CYS A O 1
ATOM 1067 N N . ALA A 1 132 ? -4.866 3.020 14.566 1.00 98.50 132 ALA A N 1
ATOM 1068 C CA . ALA A 1 132 ? -5.488 3.393 15.836 1.00 98.50 132 ALA A CA 1
ATOM 1069 C C . ALA A 1 132 ? -5.380 2.256 16.863 1.00 98.50 132 ALA A C 1
ATOM 1071 O O . ALA A 1 132 ? -4.936 2.485 17.986 1.00 98.50 132 ALA A O 1
ATOM 1072 N N . HIS A 1 133 ? -5.652 1.015 16.443 1.00 97.88 133 HIS A N 1
ATOM 1073 C CA . HIS A 1 133 ? -5.472 -0.160 17.298 1.00 97.88 133 HIS A CA 1
ATOM 1074 C C . HIS A 1 133 ? -4.014 -0.336 17.741 1.00 97.88 133 HIS A C 1
ATOM 1076 O O . HIS A 1 133 ? -3.748 -0.523 18.925 1.00 97.88 133 HIS A O 1
ATOM 1082 N N . LYS A 1 134 ? -3.052 -0.244 16.812 1.00 97.88 134 LYS A N 1
ATOM 1083 C CA . LYS A 1 134 ? -1.622 -0.393 17.137 1.00 97.88 134 LYS A CA 1
ATOM 1084 C C . LYS A 1 134 ? -1.084 0.710 18.049 1.00 97.88 134 LYS A C 1
ATOM 1086 O O . LYS A 1 134 ? -0.113 0.475 18.762 1.00 97.88 134 LYS A O 1
ATOM 1091 N N . LEU A 1 135 ? -1.701 1.888 18.030 1.00 97.88 135 LEU A N 1
ATOM 1092 C CA . LEU A 1 135 ? -1.351 3.026 18.880 1.00 97.88 135 LEU A CA 1
ATOM 1093 C C . LEU A 1 135 ? -2.131 3.067 20.206 1.00 97.88 135 LEU A C 1
ATOM 1095 O O . LEU A 1 135 ? -1.821 3.916 21.037 1.00 97.88 135 LEU A O 1
ATOM 1099 N N . GLY A 1 136 ? -3.113 2.181 20.412 1.00 97.00 136 GLY A N 1
ATOM 1100 C CA . GLY A 1 136 ? -3.980 2.188 21.598 1.00 97.00 136 GLY A CA 1
ATOM 1101 C C . GLY A 1 136 ? -4.952 3.374 21.661 1.00 97.00 136 GLY A C 1
ATOM 1102 O O . GLY A 1 136 ? -5.383 3.756 22.744 1.00 97.00 136 GLY A O 1
ATOM 1103 N N . ASP A 1 137 ? -5.270 3.985 20.519 1.00 97.69 137 ASP A N 1
ATOM 1104 C CA . ASP A 1 137 ? -6.184 5.128 20.420 1.00 97.69 137 ASP A CA 1
ATOM 1105 C C . ASP A 1 137 ? -7.628 4.617 20.265 1.00 97.69 137 ASP A C 1
ATOM 1107 O O . ASP A 1 137 ? -8.139 4.496 19.150 1.00 97.69 137 ASP A O 1
ATOM 1111 N N . GLU A 1 138 ? -8.258 4.235 21.384 1.00 96.12 138 GLU A N 1
ATOM 1112 C CA . GLU A 1 138 ? -9.603 3.628 21.400 1.00 96.12 138 GLU A CA 1
ATOM 1113 C C . GLU A 1 138 ? -10.685 4.570 20.845 1.00 96.12 138 GLU A C 1
ATOM 1115 O O . GLU A 1 138 ? -11.599 4.112 20.155 1.00 96.12 138 GLU A O 1
ATOM 1120 N N . ASP A 1 139 ? -10.549 5.883 21.060 1.00 97.50 139 ASP A N 1
ATOM 1121 C CA . ASP A 1 139 ? -11.486 6.882 20.538 1.00 97.50 139 ASP A CA 1
ATOM 1122 C C . ASP A 1 139 ? -11.479 6.879 19.005 1.00 97.50 139 ASP A C 1
ATOM 1124 O O . ASP A 1 139 ? -12.525 6.746 18.359 1.00 97.50 139 ASP A O 1
ATOM 1128 N N . LYS A 1 140 ? -10.292 6.962 18.386 1.00 97.94 140 LYS A N 1
ATOM 1129 C CA . LYS A 1 140 ? -10.186 6.869 16.924 1.00 97.94 140 LYS A CA 1
ATOM 1130 C C . LYS A 1 140 ? -10.534 5.484 16.407 1.00 97.94 140 LYS A C 1
ATOM 1132 O O . LYS A 1 140 ? -11.110 5.379 15.324 1.00 97.94 140 LYS A O 1
ATOM 1137 N N . LEU A 1 141 ? -10.200 4.433 17.152 1.00 97.38 141 LEU A N 1
ATOM 1138 C CA . LEU A 1 141 ? -10.524 3.065 16.771 1.00 97.38 141 LEU A CA 1
ATOM 1139 C C . LEU A 1 141 ? -12.037 2.894 16.606 1.00 97.38 141 LEU A C 1
ATOM 1141 O O . LEU A 1 141 ? -12.476 2.365 15.584 1.00 97.38 141 LEU A O 1
ATOM 1145 N N . LEU A 1 142 ? -12.829 3.410 17.551 1.00 96.69 142 LEU A N 1
ATOM 1146 C CA . LEU A 1 142 ? -14.289 3.401 17.471 1.00 96.69 142 LEU A CA 1
ATOM 1147 C C . LEU A 1 142 ?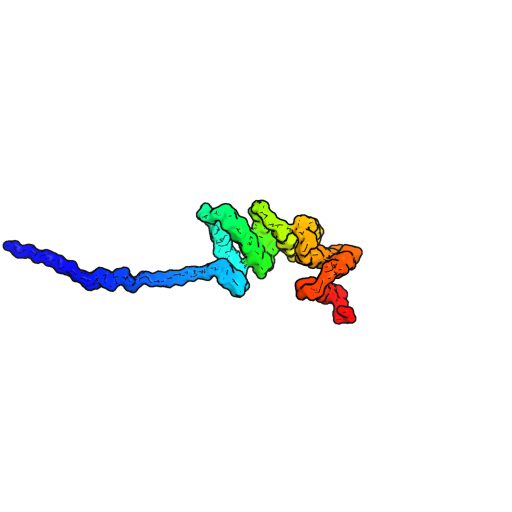 -14.805 4.231 16.285 1.00 96.69 142 LEU A C 1
ATOM 1149 O O . LEU A 1 142 ? -15.679 3.773 15.549 1.00 96.69 142 LEU A O 1
ATOM 1153 N N . VAL A 1 143 ? -14.234 5.419 16.055 1.00 97.94 143 VAL A N 1
ATOM 1154 C CA . VAL A 1 143 ? -14.609 6.278 14.917 1.00 97.94 143 VAL A CA 1
ATOM 1155 C C . VAL A 1 143 ? -14.365 5.582 13.577 1.00 97.94 143 VAL A C 1
ATOM 1157 O O . VAL A 1 143 ? -15.219 5.638 12.693 1.00 97.94 143 VAL A O 1
ATOM 1160 N N . TYR A 1 144 ? -13.212 4.936 13.391 1.00 98.31 144 TYR A N 1
ATOM 1161 C CA . TYR A 1 144 ? -12.900 4.249 12.135 1.00 98.31 144 TYR A CA 1
ATOM 1162 C C . TYR A 1 144 ? -13.668 2.933 11.981 1.00 98.31 144 TYR A C 1
ATOM 1164 O O . TYR A 1 144 ? -14.032 2.589 10.856 1.00 98.31 144 TYR A O 1
ATOM 1172 N N . HIS A 1 145 ? -13.983 2.245 13.084 1.00 97.12 145 HIS A N 1
ATOM 1173 C CA . HIS A 1 145 ? -14.855 1.070 13.080 1.00 97.12 145 HIS A CA 1
ATOM 1174 C C . HIS A 1 145 ? -16.232 1.402 12.489 1.00 97.12 145 HIS A C 1
ATOM 1176 O O . HIS A 1 145 ? -16.686 0.721 11.575 1.00 97.12 145 HIS A O 1
ATOM 1182 N N . GLN A 1 146 ? -16.859 2.496 12.932 1.00 97.19 146 GLN A N 1
ATOM 1183 C CA . GLN A 1 146 ? -18.184 2.919 12.452 1.00 97.19 146 GLN A CA 1
ATOM 1184 C C . GLN A 1 146 ? -18.228 3.262 10.954 1.00 97.19 146 GLN A C 1
ATOM 1186 O O . GLN A 1 146 ? -19.306 3.322 10.367 1.00 97.19 146 GLN A O 1
ATOM 1191 N N . LYS A 1 147 ? -17.069 3.505 10.331 1.00 97.31 147 LYS A N 1
ATOM 1192 C CA . LYS A 1 147 ? -16.944 3.813 8.899 1.00 97.31 147 LYS A CA 1
ATOM 1193 C C . LYS A 1 147 ? -16.722 2.578 8.025 1.00 97.31 147 LYS A C 1
ATOM 1195 O O . LYS A 1 147 ? -16.706 2.717 6.804 1.00 97.31 147 LYS A O 1
ATOM 1200 N N . LEU A 1 148 ? -16.513 1.400 8.616 1.00 97.00 148 LEU A N 1
ATOM 1201 C CA . LEU A 1 148 ? -16.377 0.157 7.862 1.00 97.00 148 LEU A CA 1
ATOM 1202 C C . LEU A 1 148 ? -17.716 -0.252 7.242 1.00 97.00 148 LEU A C 1
ATOM 1204 O O . LEU A 1 148 ? -18.779 -0.106 7.843 1.00 97.00 148 LEU A O 1
ATOM 1208 N N . SER A 1 149 ? -17.650 -0.775 6.023 1.00 95.62 149 SER A N 1
ATOM 1209 C CA . SER A 1 149 ? -18.799 -1.273 5.273 1.00 95.62 149 SER A CA 1
ATOM 1210 C C . SER A 1 149 ? -18.892 -2.805 5.323 1.00 95.62 149 SER A C 1
ATOM 1212 O O . SER A 1 149 ? -18.125 -3.488 6.001 1.00 95.62 149 SER A O 1
ATOM 1214 N N . GLN A 1 150 ? -19.841 -3.365 4.570 1.00 95.44 150 GLN A N 1
ATOM 1215 C CA . GLN A 1 150 ? -20.028 -4.815 4.430 1.00 95.44 150 GLN A CA 1
ATOM 1216 C C . GLN A 1 150 ? -19.212 -5.430 3.280 1.00 95.44 150 GLN A C 1
ATOM 1218 O O . GLN A 1 150 ? -19.420 -6.589 2.919 1.00 95.44 150 GLN A O 1
ATOM 1223 N N . CYS A 1 151 ? -18.299 -4.673 2.660 1.00 96.75 151 CYS A N 1
ATOM 1224 C CA . CYS A 1 151 ? -17.401 -5.247 1.662 1.00 96.75 151 CYS A CA 1
ATOM 1225 C C . CYS A 1 151 ? -16.420 -6.233 2.319 1.00 96.75 151 CYS A C 1
ATOM 1227 O O . CYS A 1 151 ? -16.111 -6.144 3.510 1.00 96.75 151 CYS A O 1
ATOM 1229 N N . LYS A 1 152 ? -15.924 -7.197 1.537 1.00 97.88 152 LYS A N 1
ATOM 1230 C CA . LYS A 1 152 ? -15.084 -8.291 2.053 1.00 97.88 152 LYS A CA 1
ATOM 1231 C C . LYS A 1 152 ? -13.839 -7.759 2.750 1.00 97.88 152 LYS A C 1
ATOM 1233 O O . LYS A 1 152 ? -13.441 -8.268 3.787 1.00 97.88 152 LYS A O 1
ATOM 1238 N N . GLU A 1 153 ? -13.231 -6.736 2.177 1.00 97.69 153 GLU A N 1
ATOM 1239 C CA . GLU A 1 153 ? -12.012 -6.118 2.662 1.00 97.69 153 GLU A CA 1
ATOM 1240 C C . GLU A 1 153 ? -12.180 -5.467 4.039 1.00 97.69 153 GLU A C 1
ATOM 1242 O O . GLU A 1 153 ? -11.298 -5.600 4.889 1.00 97.69 153 GLU A O 1
ATOM 1247 N N . ASP A 1 154 ? -13.302 -4.782 4.263 1.00 98.12 154 ASP A N 1
ATOM 1248 C CA . ASP A 1 154 ? -13.616 -4.147 5.543 1.00 98.12 154 ASP A CA 1
ATOM 1249 C C . ASP A 1 154 ? -13.944 -5.201 6.604 1.00 98.12 154 ASP A C 1
ATOM 1251 O O . ASP A 1 154 ? -13.443 -5.124 7.723 1.00 98.12 154 ASP A O 1
ATOM 1255 N N . GLN A 1 155 ? -14.695 -6.243 6.235 1.00 97.62 155 GLN A N 1
ATOM 1256 C CA . GLN A 1 155 ? -15.005 -7.358 7.135 1.00 97.62 155 GLN A CA 1
ATOM 1257 C C . GLN A 1 155 ? -13.750 -8.151 7.530 1.00 97.62 155 GLN A C 1
ATOM 1259 O O . GLN A 1 155 ? -13.591 -8.529 8.688 1.00 97.62 155 GLN A O 1
ATOM 1264 N N . LEU A 1 156 ? -12.810 -8.351 6.599 1.00 97.56 156 LEU A N 1
ATOM 1265 C CA . LEU A 1 156 ? -11.509 -8.955 6.901 1.00 97.56 156 LEU A CA 1
ATOM 1266 C C . LEU A 1 156 ? -10.674 -8.071 7.839 1.00 97.56 156 LEU A C 1
ATOM 1268 O O . LEU A 1 156 ? -10.018 -8.588 8.743 1.00 97.56 156 LEU A O 1
ATOM 1272 N N . SER A 1 157 ? -10.709 -6.748 7.650 1.00 97.19 157 SER A N 1
ATOM 1273 C CA . SER A 1 157 ? -10.036 -5.787 8.532 1.00 97.19 157 SER A CA 1
ATOM 1274 C C . SER A 1 157 ? -10.619 -5.823 9.949 1.00 97.19 157 SER A C 1
ATOM 1276 O O . SER A 1 157 ? -9.866 -5.916 10.921 1.00 97.19 157 SER A O 1
ATOM 1278 N N . LEU A 1 158 ? -11.950 -5.848 10.066 1.00 96.56 158 LEU A N 1
ATOM 1279 C CA . LEU A 1 158 ? -12.668 -5.972 11.332 1.00 96.56 158 LEU A CA 1
ATOM 1280 C C . LEU A 1 158 ? -12.322 -7.279 12.056 1.00 96.56 158 LEU A C 1
ATOM 1282 O O . LEU A 1 158 ? -11.864 -7.249 13.200 1.00 96.56 158 LEU A O 1
ATOM 1286 N N . ALA A 1 159 ? -12.447 -8.416 11.368 1.00 95.38 159 ALA A N 1
ATOM 1287 C CA . ALA A 1 159 ? -12.123 -9.732 11.916 1.00 95.38 159 ALA A CA 1
ATOM 1288 C C . ALA A 1 159 ? -10.670 -9.817 12.413 1.00 95.38 159 ALA A C 1
ATOM 1290 O O . ALA A 1 159 ? -10.406 -10.380 13.477 1.00 95.38 159 ALA A O 1
ATOM 1291 N N . ALA A 1 160 ? -9.722 -9.214 11.687 1.00 95.06 160 ALA A N 1
ATOM 1292 C CA . ALA A 1 160 ? -8.327 -9.159 12.110 1.00 95.06 160 ALA A CA 1
ATOM 1293 C C . ALA A 1 160 ? -8.147 -8.395 13.434 1.00 95.06 160 ALA A C 1
ATOM 1295 O O . ALA A 1 160 ? -7.368 -8.833 14.280 1.00 95.06 160 ALA A O 1
ATOM 1296 N N . ILE A 1 161 ? -8.865 -7.287 13.657 1.00 95.19 161 ILE A N 1
ATOM 1297 C CA . ILE A 1 161 ? -8.789 -6.556 14.933 1.00 95.19 161 ILE A CA 1
ATOM 1298 C C . ILE A 1 161 ? -9.462 -7.335 16.065 1.00 95.19 161 ILE A C 1
ATOM 1300 O O . ILE A 1 161 ? -8.883 -7.417 17.147 1.00 95.19 161 ILE A O 1
ATOM 1304 N N . HIS A 1 162 ? -10.619 -7.960 15.833 1.00 92.88 162 HIS A N 1
ATOM 1305 C CA . HIS A 1 162 ? -11.250 -8.830 16.836 1.00 92.88 162 HIS A CA 1
ATOM 1306 C C . HIS A 1 162 ? -10.314 -9.957 17.282 1.00 92.88 162 HIS A C 1
ATOM 1308 O O . HIS A 1 162 ? -10.107 -10.153 18.482 1.00 92.88 162 HIS A O 1
ATOM 1314 N N . TYR A 1 163 ? -9.667 -10.622 16.320 1.00 92.75 163 TYR A N 1
ATOM 1315 C CA . TYR A 1 163 ? -8.653 -11.637 16.591 1.00 92.75 163 TYR A CA 1
ATOM 1316 C C . TYR A 1 163 ? -7.498 -11.081 17.439 1.00 92.75 163 TYR A C 1
ATOM 1318 O O . TYR A 1 163 ? -7.148 -11.660 18.465 1.00 92.75 163 TYR A O 1
ATOM 1326 N N . LEU A 1 164 ? -6.934 -9.927 17.061 1.00 90.56 164 LEU A N 1
ATOM 1327 C CA . LEU A 1 164 ? -5.817 -9.303 17.784 1.00 90.56 164 LEU A CA 1
ATOM 1328 C C . LEU A 1 164 ? -6.182 -8.835 19.201 1.00 90.56 164 LEU A C 1
ATOM 1330 O O . LEU A 1 164 ? -5.300 -8.736 20.052 1.00 90.56 164 LEU A O 1
ATOM 1334 N N . ARG A 1 165 ? -7.463 -8.556 19.466 1.00 89.06 165 ARG A N 1
ATOM 1335 C CA . ARG A 1 165 ? -7.977 -8.190 20.795 1.00 89.06 165 ARG A CA 1
ATOM 1336 C C . ARG A 1 165 ? -8.391 -9.398 21.641 1.00 89.06 165 ARG A C 1
ATOM 1338 O O . ARG A 1 165 ? -8.834 -9.203 22.767 1.00 89.06 165 ARG A O 1
ATOM 1345 N N . ASN A 1 166 ? -8.239 -10.627 21.139 1.00 81.62 166 ASN A N 1
ATOM 1346 C CA . ASN A 1 166 ? -8.768 -11.851 21.757 1.00 81.62 166 ASN A CA 1
ATOM 1347 C C . ASN A 1 166 ? -10.296 -11.818 21.976 1.00 81.62 166 ASN A C 1
ATOM 1349 O O . ASN A 1 166 ? -10.814 -12.468 22.883 1.00 81.62 166 ASN A O 1
ATOM 1353 N N . HIS A 1 167 ? -11.030 -11.063 21.156 1.00 67.38 167 HIS A N 1
ATOM 1354 C CA . HIS A 1 167 ? -12.491 -10.992 21.199 1.00 67.38 167 HIS A CA 1
ATOM 1355 C C . HIS A 1 167 ? -13.068 -11.962 20.158 1.00 67.38 167 HIS A C 1
ATOM 1357 O O . HIS A 1 167 ? -13.359 -11.570 19.033 1.00 67.38 167 HIS A O 1
ATOM 1363 N N . PHE A 1 168 ? -13.193 -13.245 20.509 1.00 60.09 168 PHE A N 1
ATOM 1364 C CA . PHE A 1 168 ? -13.642 -14.300 19.582 1.00 60.09 168 PHE A CA 1
ATOM 1365 C C . PHE A 1 168 ? -15.171 -14.512 19.538 1.00 60.09 168 PHE A C 1
ATOM 1367 O O . PHE A 1 168 ? -15.616 -15.469 18.908 1.00 60.09 168 PHE A O 1
ATOM 1374 N N . GLN A 1 169 ? -15.967 -13.705 20.252 1.00 50.81 169 GLN A N 1
ATOM 1375 C CA . GLN A 1 169 ? -17.361 -14.042 20.591 1.00 50.81 169 GLN A CA 1
ATOM 1376 C C . GLN A 1 169 ? -18.425 -12.972 20.278 1.00 50.81 169 GLN A C 1
ATOM 1378 O O . GLN A 1 169 ? -19.528 -13.083 20.805 1.00 50.81 169 GLN A O 1
ATOM 1383 N N . GLU A 1 170 ? -18.163 -11.987 19.417 1.00 44.25 170 GLU A N 1
ATOM 1384 C CA . GLU A 1 170 ? -19.188 -10.998 19.019 1.00 44.25 170 GLU A CA 1
ATOM 1385 C C . GLU A 1 170 ? -19.442 -10.987 17.512 1.00 44.25 170 GLU A C 1
ATOM 1387 O O . GLU A 1 170 ? -18.448 -10.947 16.750 1.00 44.25 170 GLU A O 1
#

Radius of gyration: 27.04 Å; chains: 1; bounding box: 64×41×94 Å

Organism: Aphanomyces astaci (NCBI:txid112090)

Foldseek 3Di:
DDDDDDDPDPVVVVVPVPDPPPPPDDDDLVRCVVVLVLVVNLVVLVVLLPDPPRDPVNNLVSLQSNLVSCVSVVVLVSSLVSLVPRDPDDLCSLLVNLVSCVSVVVLVSSLVSLVSHDPPDLSSLLSQLSSCLSVVVVVSVVVSLVVQDPDPVSVVSVVVSCVVVVNPDD

InterPro domains:
  IPR011990 Tetratricopeptide-like helical domain superfamily [G3DSA:1.25.40.10] (40-169)
  IPR011990 Tetratricopeptide-like helical domain superfamily [SSF48452] (38-144)
  IPR030511 Tetratricopeptide repeat protein 26 [PTHR14781] (4-170)

Secondary structure (DSSP, 8-state):
---PPP---GGGSSSSSS------PPPPHHHHHHTT-HHHHHHHHHHHHH-TTS-HHHHHHHHHHHHHHHHHTT-HHHHHHHHHT-SS--THHHHHHHHHHHHTT-HHHHHHHHTTS-TTSHHHHHHHHHHHHHHT-HHHHHHHHTT--SSHHHHHHHHHHHHHTT----

Sequence (170 aa):
MYTAKPKTTLKAKQAQDAAKVKVKKGPSVEECVARRDFTGAATILEFNVKSDDTKVEDKRMHLLWLAYCYFHLGHYQRALDTYEEVRDPPEDVFLFRACCMYYLQLYKEATKEALKGPSSNPLQNRILFHCAHKLGDEDKLLVYHQKLSQCKEDQLSLAAIHYLRNHFQE

pLDDT: mean 88.33, std 18.44, range [36.84, 98.88]